Protein AF-A0A7V3L5K9-F1 (afdb_monomer)

Solvent-accessible surface area (backbone atoms only — not comparable to full-atom values): 7408 Å² total; per-residue (Å²): 88,80,41,78,50,67,47,58,65,42,45,52,50,61,29,56,46,57,90,90,48,62,51,48,40,40,29,32,16,53,54,36,37,27,34,29,22,43,9,50,19,29,39,38,36,32,54,27,73,77,58,54,91,96,52,60,61,82,39,34,44,32,30,29,65,35,49,32,42,40,39,37,34,42,56,47,69,60,74,90,23,45,14,81,62,51,38,84,43,76,61,51,73,69,49,35,55,50,44,50,54,54,46,50,52,50,19,70,76,68,76,43,92,49,91,86,69,53,57,87,48,30,38,29,38,35,41,72,45,87,58,87,56,68,83,74,60,81,132

pLDDT: mean 93.35, std 12.25, range [43.47, 98.88]

Radius of gyration: 14.69 Å; Cα contacts (8 Å, |Δi|>4): 318; chains: 1; bounding box: 47×29×42 Å

Secondary structure (DSSP, 8-state):
-EESS-B-TTTTTT---BTTB--EEEESS-B-TTTTTT-EEEEEEE--TT--TT-B----SBTTT--EEEEEEESB--GGGBPTTEEEE---HHHHHHHHHHHHHHHHHHT---TT--GGGEEEEEES-S-TTTTTS--

Sequence (139 aa):
IFVRDGVGYRTGVHMKEYSDLRPVIVVGTSSQDFLGEYMAGGVIILLGLNIAPGKKHTCRHVCSGMHGGVVFVRGELPESHIGRGVGKVKPSEEDKALLNKYTQQYGDIFGIDVSYVEPSQFIKLVPLTTRPYKRLYAY

Foldseek 3Di:
DEAQAEEEEQAQAQPEADDVRAAEYEHAAYYAENAQALPAGHEYEHQNNVAPPPGAGPYAQHNANPQHYKYKYQADDDPRRYHPQKDKDQDDPVSQVVCVVVQVVNCVVPVNDPVVRGSRRIIMIGGNDNCPCPPVDDD

Structure (mmCIF, N/CA/C/O backbone):
data_AF-A0A7V3L5K9-F1
#
_entry.id   AF-A0A7V3L5K9-F1
#
loop_
_atom_site.group_PDB
_atom_site.id
_atom_site.type_symbol
_atom_site.label_atom_id
_atom_site.label_alt_id
_atom_site.label_comp_id
_atom_site.label_asym_id
_atom_site.label_entity_id
_atom_site.label_seq_id
_atom_site.pdbx_PDB_ins_code
_atom_site.Cartn_x
_atom_site.Cartn_y
_atom_site.Cartn_z
_atom_site.occupancy
_atom_site.B_iso_or_equiv
_atom_site.auth_seq_id
_atom_site.auth_comp_id
_atom_site.auth_asym_id
_atom_site.auth_atom_id
_atom_site.pdbx_PDB_model_num
ATOM 1 N N . ILE A 1 1 ? -8.400 -4.627 -7.249 1.00 97.81 1 ILE A N 1
ATOM 2 C CA . ILE A 1 1 ? -8.765 -5.629 -6.218 1.00 97.81 1 ILE A CA 1
ATOM 3 C C . ILE A 1 1 ? -8.998 -4.880 -4.920 1.00 97.81 1 ILE A C 1
ATOM 5 O O . ILE A 1 1 ? -8.147 -4.085 -4.541 1.00 97.81 1 ILE A O 1
ATOM 9 N N . PHE A 1 2 ? -10.130 -5.120 -4.267 1.00 98.75 2 PHE A N 1
ATOM 10 C CA . PHE A 1 2 ? -10.459 -4.539 -2.969 1.00 98.75 2 PHE A CA 1
ATOM 11 C C . PHE A 1 2 ? -10.594 -5.671 -1.953 1.00 98.75 2 PHE A C 1
ATOM 13 O O . PHE A 1 2 ? -11.280 -6.656 -2.222 1.00 98.75 2 PHE A O 1
ATOM 20 N N . VAL A 1 3 ? -9.919 -5.550 -0.814 1.00 98.75 3 VAL A N 1
ATOM 21 C CA . VAL A 1 3 ? -9.947 -6.526 0.280 1.00 98.75 3 VAL A CA 1
ATOM 22 C C . VAL A 1 3 ? -10.433 -5.810 1.528 1.00 98.75 3 VAL A C 1
ATOM 24 O O . VAL A 1 3 ? -9.754 -4.901 1.995 1.00 98.75 3 VAL A O 1
ATOM 27 N N . ARG A 1 4 ? -11.590 -6.221 2.064 1.00 98.50 4 ARG A N 1
ATOM 28 C CA . ARG A 1 4 ? -12.212 -5.586 3.237 1.00 98.50 4 ARG A CA 1
ATOM 29 C C . ARG A 1 4 ? -11.294 -5.598 4.458 1.00 98.50 4 ARG A C 1
ATOM 31 O O . ARG A 1 4 ? -11.123 -4.592 5.123 1.00 98.50 4 ARG A O 1
ATOM 38 N N . ASP A 1 5 ? -10.692 -6.745 4.748 1.00 98.00 5 ASP A N 1
ATOM 39 C CA . ASP A 1 5 ? -9.935 -6.924 5.983 1.00 98.00 5 ASP A CA 1
ATOM 40 C C . ASP A 1 5 ? -8.427 -6.884 5.706 1.00 98.00 5 ASP A C 1
ATOM 42 O O . ASP A 1 5 ? -7.912 -5.928 5.124 1.00 98.00 5 ASP A O 1
ATOM 46 N N . GLY A 1 6 ? -7.681 -7.869 6.202 1.00 97.81 6 GLY A N 1
ATOM 47 C CA . GLY A 1 6 ? -6.234 -7.971 6.028 1.00 97.81 6 GLY A CA 1
ATOM 48 C C . GLY A 1 6 ? -5.853 -8.926 4.913 1.00 97.81 6 GLY A C 1
ATOM 49 O O . GLY A 1 6 ? -6.649 -9.761 4.485 1.00 97.81 6 GLY A O 1
ATOM 50 N N . VAL A 1 7 ? -4.606 -8.823 4.471 1.00 98.50 7 VAL A N 1
ATOM 51 C CA . VAL A 1 7 ? -4.019 -9.751 3.498 1.00 98.50 7 VAL A CA 1
ATOM 52 C C . VAL A 1 7 ? -2.873 -10.547 4.116 1.00 98.50 7 VAL A C 1
ATOM 54 O O . VAL A 1 7 ? -2.185 -10.086 5.028 1.00 98.50 7 VAL A O 1
ATOM 57 N N . GLY A 1 8 ? -2.674 -11.766 3.618 1.00 98.12 8 GLY A N 1
ATOM 58 C CA . GLY A 1 8 ? -1.625 -12.668 4.084 1.00 98.12 8 GLY A CA 1
ATOM 59 C C . GLY A 1 8 ? -0.228 -12.317 3.566 1.00 98.12 8 GLY A C 1
ATOM 60 O O . GLY A 1 8 ? 0.030 -11.228 3.042 1.00 98.12 8 GLY A O 1
ATOM 61 N N . TYR A 1 9 ? 0.681 -13.278 3.723 1.00 98.25 9 TYR A N 1
ATOM 62 C CA . TYR A 1 9 ? 2.076 -13.173 3.298 1.00 98.25 9 TYR A CA 1
ATOM 63 C C . TYR A 1 9 ? 2.199 -12.976 1.785 1.00 98.25 9 TYR A C 1
ATOM 65 O O . TYR A 1 9 ? 1.399 -13.517 1.021 1.00 98.25 9 TYR A O 1
ATOM 73 N N . ARG A 1 10 ? 3.233 -12.242 1.352 1.00 98.12 10 ARG A N 1
ATOM 74 C CA . ARG A 1 10 ? 3.603 -12.081 -0.071 1.00 98.12 10 ARG A CA 1
ATOM 75 C C . ARG A 1 10 ? 2.511 -11.495 -0.967 1.00 98.12 10 ARG A C 1
ATOM 77 O O . ARG A 1 10 ? 2.497 -11.703 -2.180 1.00 98.12 10 ARG A O 1
ATOM 84 N N . THR A 1 11 ? 1.594 -10.726 -0.394 1.00 98.56 11 THR A N 1
ATOM 85 C CA . THR A 1 11 ? 0.575 -10.047 -1.196 1.00 98.56 11 THR A CA 1
ATOM 86 C C . THR A 1 11 ? 1.238 -9.078 -2.171 1.00 98.56 11 THR A C 1
ATOM 88 O O . THR A 1 11 ? 2.051 -8.247 -1.774 1.00 98.56 11 THR A O 1
ATOM 91 N N . GLY A 1 12 ? 0.896 -9.186 -3.455 1.00 98.00 12 GLY A N 1
ATOM 92 C CA . GLY A 1 12 ? 1.500 -8.370 -4.508 1.00 98.00 12 GLY A CA 1
ATOM 93 C C . GLY A 1 12 ? 2.912 -8.796 -4.921 1.00 98.00 12 GLY A C 1
ATOM 94 O O . GLY A 1 12 ? 3.606 -8.005 -5.559 1.00 98.00 12 GLY A O 1
ATOM 95 N N . VAL A 1 13 ? 3.336 -10.021 -4.586 1.00 97.88 13 VAL A N 1
ATOM 96 C CA . VAL A 1 13 ? 4.611 -10.566 -5.063 1.00 97.88 13 VAL A CA 1
ATOM 97 C C . VAL A 1 13 ? 4.667 -10.573 -6.594 1.00 97.88 13 VAL A C 1
ATOM 99 O O . VAL A 1 13 ? 3.709 -10.982 -7.251 1.00 97.88 13 VAL A O 1
ATOM 102 N N . HIS A 1 14 ? 5.770 -10.093 -7.170 1.00 97.38 14 HIS A N 1
ATOM 103 C CA . HIS A 1 14 ? 5.961 -9.972 -8.623 1.00 97.38 14 HIS A CA 1
ATOM 104 C C . HIS A 1 14 ? 4.861 -9.190 -9.369 1.00 97.38 14 HIS A C 1
ATOM 106 O O . HIS A 1 14 ? 4.689 -9.377 -10.577 1.00 97.38 14 HIS A O 1
ATOM 112 N N . MET A 1 15 ? 4.127 -8.298 -8.692 1.00 97.69 15 MET A N 1
ATOM 113 C CA . MET A 1 15 ? 3.147 -7.442 -9.362 1.00 97.69 15 MET A CA 1
ATOM 114 C C . MET A 1 15 ? 3.839 -6.562 -10.416 1.00 97.69 15 MET A C 1
ATOM 116 O O . MET A 1 15 ? 4.891 -5.974 -10.159 1.00 97.69 15 MET A O 1
ATOM 120 N N . LYS A 1 16 ? 3.260 -6.508 -11.619 1.00 95.25 16 LYS A N 1
ATOM 121 C CA . LYS A 1 16 ? 3.793 -5.821 -12.803 1.00 95.25 16 LYS A CA 1
ATOM 122 C C . LYS A 1 16 ? 2.716 -4.943 -13.424 1.00 95.25 16 LYS A C 1
ATOM 124 O O . LYS A 1 16 ? 1.535 -5.261 -13.335 1.00 95.25 16 LYS A O 1
ATOM 129 N N . GLU A 1 17 ? 3.141 -3.882 -14.091 1.00 93.25 17 GLU A N 1
ATOM 130 C CA . GLU A 1 17 ? 2.293 -3.056 -14.952 1.00 93.25 17 GLU A CA 1
ATOM 131 C C . GLU A 1 17 ? 2.806 -3.134 -16.392 1.00 93.25 17 GLU A C 1
ATOM 133 O O . GLU A 1 17 ? 3.992 -3.389 -16.619 1.00 93.25 17 GLU A O 1
ATOM 138 N N . TYR A 1 18 ? 1.911 -2.975 -17.363 1.00 91.38 18 TYR A N 1
ATOM 139 C CA . TYR A 1 18 ? 2.258 -3.006 -18.783 1.00 91.38 18 TYR A CA 1
ATOM 140 C C . TYR A 1 18 ? 1.362 -2.045 -19.557 1.00 91.38 18 TYR A C 1
ATOM 142 O O . TYR A 1 18 ? 0.140 -2.192 -19.536 1.00 91.38 18 TYR A O 1
ATOM 150 N N . SER A 1 19 ? 1.968 -1.083 -20.254 1.00 91.25 19 SER A N 1
ATOM 151 C CA . SER A 1 19 ? 1.243 -0.012 -20.948 1.00 91.25 19 SER A CA 1
ATOM 152 C C . SER A 1 19 ? 0.241 0.663 -19.994 1.00 91.25 19 SER A C 1
ATOM 154 O O . SER A 1 19 ? 0.618 1.045 -18.888 1.00 91.25 19 SER A O 1
ATOM 156 N N . ASP A 1 20 ? -1.034 0.750 -20.370 1.00 89.31 20 ASP A N 1
ATOM 157 C CA . ASP A 1 20 ? -2.084 1.351 -19.540 1.00 89.31 20 ASP A CA 1
ATOM 158 C C . ASP A 1 20 ? -2.644 0.394 -18.466 1.00 89.31 20 ASP A C 1
ATOM 160 O O . ASP A 1 20 ? -3.489 0.775 -17.651 1.00 89.31 20 ASP A O 1
ATOM 164 N N . LEU A 1 21 ? -2.181 -0.863 -18.428 1.00 92.88 21 LEU A N 1
ATOM 165 C CA . LEU A 1 21 ? -2.618 -1.861 -17.454 1.00 92.88 21 LEU A CA 1
ATOM 166 C C . LEU A 1 21 ? -1.831 -1.711 -16.154 1.00 92.88 21 LEU A C 1
ATOM 168 O O . LEU A 1 21 ? -0.754 -2.286 -15.973 1.00 92.88 21 LEU A O 1
ATOM 172 N N . ARG A 1 22 ? -2.418 -0.961 -15.222 1.00 95.44 22 ARG A N 1
ATOM 173 C CA . ARG A 1 22 ? -1.861 -0.723 -13.891 1.00 95.44 22 ARG A CA 1
ATOM 174 C C . ARG A 1 22 ? -2.701 -1.420 -12.815 1.00 95.44 22 ARG A C 1
ATOM 176 O O . ARG A 1 22 ? -3.755 -0.896 -12.445 1.00 95.44 22 ARG A O 1
ATOM 183 N N . PRO A 1 23 ? -2.280 -2.589 -12.294 1.00 97.38 23 PRO A N 1
ATOM 184 C CA . PRO A 1 23 ? -3.033 -3.270 -11.247 1.00 97.38 23 PRO A CA 1
ATOM 185 C C . PRO A 1 23 ? -3.036 -2.446 -9.959 1.00 97.38 23 PRO A C 1
ATOM 187 O O . PRO A 1 23 ? -2.024 -1.857 -9.580 1.00 97.38 23 PRO A O 1
ATOM 190 N N . VAL A 1 24 ? -4.180 -2.435 -9.272 1.00 98.62 24 VAL A N 1
ATOM 191 C CA . VAL A 1 24 ? -4.347 -1.766 -7.977 1.00 98.62 24 VAL A CA 1
ATOM 192 C C . VAL A 1 24 ? -4.936 -2.735 -6.959 1.00 98.62 24 VAL A C 1
ATOM 194 O O . VAL A 1 24 ? -5.952 -3.387 -7.229 1.00 98.62 24 VAL A O 1
ATOM 197 N N . ILE A 1 25 ? -4.311 -2.822 -5.785 1.00 98.81 25 ILE A N 1
ATOM 198 C CA . ILE A 1 25 ? -4.824 -3.536 -4.612 1.00 98.81 25 ILE A CA 1
ATOM 199 C C . ILE A 1 25 ? -5.082 -2.526 -3.495 1.00 98.81 25 ILE A C 1
ATOM 201 O O . ILE A 1 25 ? -4.173 -1.805 -3.100 1.00 98.81 25 ILE A O 1
ATOM 205 N N . VAL A 1 26 ? -6.299 -2.512 -2.959 1.00 98.88 26 VAL A N 1
ATOM 206 C CA . VAL A 1 26 ? -6.673 -1.732 -1.772 1.00 98.88 26 VAL A CA 1
ATOM 207 C C . VAL A 1 26 ? -7.044 -2.701 -0.659 1.00 98.88 26 VAL A C 1
ATOM 209 O O . VAL A 1 26 ? -7.882 -3.580 -0.864 1.00 98.88 26 VAL A O 1
ATOM 212 N N . VAL A 1 27 ? -6.408 -2.561 0.499 1.00 98.81 27 VAL A N 1
ATOM 213 C CA . VAL A 1 27 ? -6.583 -3.430 1.668 1.00 98.81 27 VAL A CA 1
ATOM 214 C C . VAL A 1 27 ? -7.078 -2.587 2.831 1.00 98.81 27 VAL A C 1
ATOM 216 O O . VAL A 1 27 ? -6.440 -1.594 3.178 1.00 98.81 27 VAL A O 1
ATOM 219 N N . GLY A 1 28 ? -8.187 -2.984 3.451 1.00 98.56 28 GLY A N 1
ATOM 220 C CA . GLY A 1 28 ? -8.787 -2.237 4.552 1.00 98.56 28 GLY A CA 1
ATOM 221 C C . GLY A 1 28 ? -7.905 -2.171 5.791 1.00 98.56 28 GLY A C 1
ATOM 222 O O . GLY A 1 28 ? -7.772 -1.124 6.412 1.00 98.56 28 GLY A O 1
ATOM 223 N N . THR A 1 29 ? -7.243 -3.263 6.157 1.00 97.88 29 THR A N 1
ATOM 224 C CA . THR A 1 29 ? -6.405 -3.289 7.364 1.00 97.88 29 THR A CA 1
ATOM 225 C C . THR A 1 29 ? -4.913 -3.283 7.023 1.00 97.88 29 THR A C 1
ATOM 227 O O . THR A 1 29 ? -4.411 -2.331 6.426 1.00 97.88 29 THR A O 1
ATOM 230 N N . SER A 1 30 ? -4.184 -4.323 7.413 1.00 97.38 30 SER A N 1
ATOM 231 C CA . SER A 1 30 ? -2.748 -4.477 7.201 1.00 97.38 30 SER A CA 1
ATOM 232 C C . SER A 1 30 ? -2.456 -5.706 6.339 1.00 97.38 30 SER A C 1
ATOM 234 O O . SER A 1 30 ? -3.344 -6.485 5.986 1.00 97.38 30 SER A O 1
ATOM 236 N N . SER A 1 31 ? -1.183 -5.894 6.018 1.00 97.88 31 SER A N 1
ATOM 237 C CA . SER A 1 31 ? -0.645 -7.142 5.494 1.00 97.88 31 SER A CA 1
ATOM 238 C C . SER A 1 31 ? 0.119 -7.920 6.566 1.00 97.88 31 SER A C 1
ATOM 240 O O . SER A 1 31 ? 0.491 -7.355 7.599 1.00 97.88 31 SER A O 1
ATOM 242 N N . GLN A 1 32 ? 0.423 -9.183 6.265 1.00 98.19 32 GLN A N 1
ATOM 243 C CA . GLN A 1 32 ? 1.569 -9.895 6.839 1.00 98.19 32 GLN A CA 1
ATOM 244 C C . GLN A 1 32 ? 2.865 -9.547 6.072 1.00 98.19 32 GLN A C 1
ATOM 246 O O . GLN A 1 32 ? 2.905 -8.567 5.317 1.00 98.19 32 GLN A O 1
ATOM 251 N N . ASP A 1 33 ? 3.937 -10.313 6.286 1.00 98.50 33 ASP A N 1
ATOM 252 C CA . ASP A 1 33 ? 5.270 -10.031 5.743 1.00 98.50 33 ASP A CA 1
ATOM 253 C C . ASP A 1 33 ? 5.348 -10.143 4.209 1.00 98.50 33 ASP A C 1
ATOM 255 O O . ASP A 1 33 ? 4.536 -10.810 3.559 1.00 98.50 33 ASP A O 1
ATOM 259 N N . PHE A 1 34 ? 6.382 -9.518 3.639 1.00 98.50 34 PHE A N 1
ATOM 260 C CA . PHE A 1 34 ? 6.722 -9.549 2.210 1.00 98.50 34 PHE A CA 1
ATOM 261 C C . PHE A 1 34 ? 5.675 -8.906 1.283 1.00 98.50 34 PHE A C 1
ATOM 263 O O . PHE A 1 34 ? 5.564 -9.259 0.110 1.00 98.50 34 PHE A O 1
ATOM 270 N N . LEU A 1 35 ? 4.902 -7.938 1.781 1.00 98.69 35 LEU A N 1
ATOM 271 C CA . LEU A 1 35 ? 4.012 -7.134 0.939 1.00 98.69 35 LEU A CA 1
ATOM 272 C C . LEU A 1 35 ? 4.797 -6.464 -0.198 1.00 98.69 35 LEU A C 1
ATOM 274 O O . LEU A 1 35 ? 5.757 -5.748 0.073 1.00 98.69 35 LEU A O 1
ATOM 278 N N . GLY A 1 36 ? 4.379 -6.656 -1.450 1.00 98.31 36 GLY A N 1
ATOM 279 C CA . GLY A 1 36 ? 5.017 -6.045 -2.621 1.00 98.31 36 GLY A CA 1
ATOM 280 C C . GLY A 1 36 ? 6.427 -6.568 -2.922 1.00 98.31 36 GLY A C 1
ATOM 281 O O . GLY A 1 36 ? 7.222 -5.865 -3.545 1.00 98.31 36 GLY A O 1
ATOM 282 N N . GLU A 1 37 ? 6.776 -7.770 -2.456 1.00 98.44 37 GLU A N 1
ATOM 283 C CA . GLU A 1 37 ? 8.065 -8.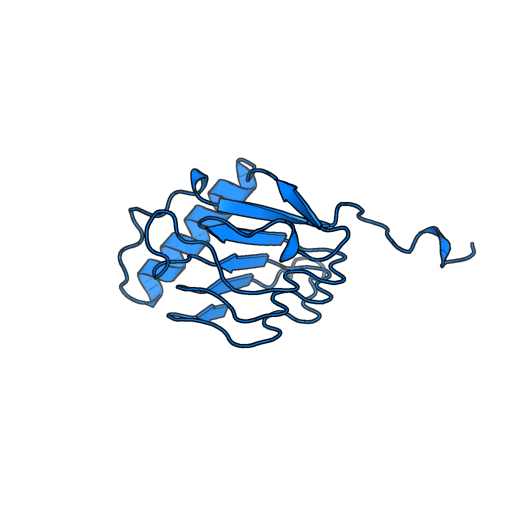401 -2.761 1.00 98.44 37 GLU A CA 1
ATOM 284 C C . GLU A 1 37 ? 8.268 -8.536 -4.287 1.00 98.44 37 GLU A C 1
ATOM 286 O O . GLU A 1 37 ? 7.385 -8.986 -5.014 1.00 98.44 37 GLU A O 1
ATOM 291 N N . TYR A 1 38 ? 9.423 -8.116 -4.803 1.00 97.25 38 TYR A N 1
ATOM 292 C CA . TYR A 1 38 ? 9.743 -8.122 -6.239 1.00 97.25 38 TYR A CA 1
ATOM 293 C C . TYR A 1 38 ? 8.742 -7.380 -7.145 1.00 97.25 38 TYR A C 1
ATOM 295 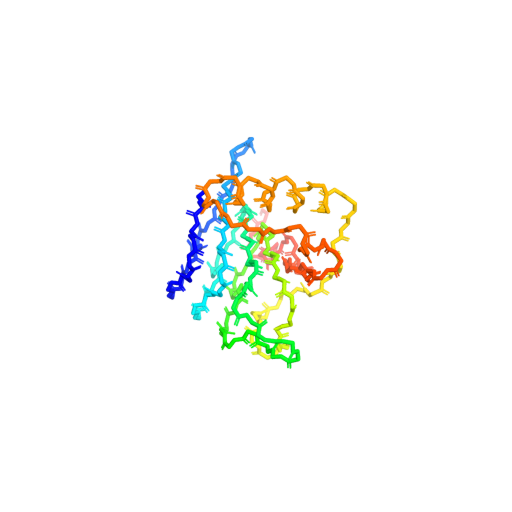O O . TYR A 1 38 ? 8.639 -7.682 -8.339 1.00 97.25 38 TYR A O 1
ATOM 303 N N . MET A 1 39 ? 7.994 -6.415 -6.600 1.00 96.69 39 MET A N 1
ATOM 304 C CA . MET A 1 39 ? 7.073 -5.581 -7.372 1.00 96.69 39 MET A CA 1
ATOM 305 C C . MET A 1 39 ? 7.837 -4.738 -8.403 1.00 96.69 39 MET A C 1
ATOM 307 O O . MET A 1 39 ? 8.847 -4.105 -8.092 1.00 96.69 39 MET A O 1
ATOM 311 N N . ALA A 1 40 ? 7.349 -4.733 -9.640 1.00 95.69 40 ALA A N 1
ATOM 312 C CA . ALA A 1 40 ? 7.905 -3.991 -10.770 1.00 95.69 40 ALA A CA 1
ATOM 313 C C . ALA A 1 40 ? 6.881 -3.048 -11.431 1.00 95.69 40 ALA A C 1
ATOM 315 O O . ALA A 1 40 ? 7.171 -2.466 -12.470 1.00 95.69 40 ALA A O 1
ATOM 316 N N . GLY A 1 41 ? 5.695 -2.889 -10.841 1.00 95.94 41 GLY A N 1
ATOM 317 C CA . GLY A 1 41 ? 4.630 -2.018 -11.332 1.00 95.94 41 GLY A CA 1
ATOM 318 C C . GLY A 1 41 ? 3.340 -2.187 -10.534 1.00 95.94 41 GLY A C 1
ATOM 319 O O . GLY A 1 41 ? 3.200 -3.157 -9.790 1.00 95.94 41 GLY A O 1
ATOM 320 N N . GLY A 1 42 ? 2.398 -1.258 -10.692 1.00 97.81 42 GLY A N 1
ATOM 321 C CA . GLY A 1 42 ? 1.102 -1.262 -10.014 1.00 97.81 42 GLY A CA 1
ATOM 322 C C . GLY A 1 42 ? 1.039 -0.373 -8.772 1.00 97.81 42 GLY A C 1
ATOM 323 O O . GLY A 1 42 ? 1.939 0.429 -8.495 1.00 97.81 42 GLY A O 1
ATOM 324 N N . VAL A 1 43 ? -0.056 -0.511 -8.023 1.00 98.62 43 VAL A N 1
ATOM 325 C CA . VAL A 1 43 ? -0.310 0.207 -6.768 1.00 98.62 43 VAL A CA 1
ATOM 326 C C . VAL A 1 43 ? -0.841 -0.745 -5.703 1.00 98.62 43 VAL A C 1
ATOM 328 O O . VAL A 1 43 ? -1.779 -1.501 -5.947 1.00 98.62 43 VAL A O 1
ATOM 331 N N . ILE A 1 44 ? -0.296 -0.662 -4.494 1.00 98.88 44 ILE A N 1
ATOM 332 C CA . ILE A 1 44 ? -0.878 -1.284 -3.300 1.00 98.88 44 ILE A CA 1
ATOM 333 C C . ILE A 1 44 ? -1.197 -0.179 -2.292 1.00 98.88 44 ILE A C 1
ATOM 335 O O . ILE A 1 44 ? -0.371 0.699 -2.071 1.00 98.88 44 ILE A O 1
ATOM 339 N N . ILE A 1 45 ? -2.379 -0.209 -1.682 1.00 98.88 45 ILE A N 1
ATOM 340 C CA . ILE A 1 45 ? -2.822 0.745 -0.660 1.00 98.88 45 ILE A CA 1
ATOM 341 C C . ILE A 1 45 ? -3.225 -0.049 0.582 1.00 98.88 45 ILE A C 1
ATOM 343 O O . ILE A 1 45 ? -4.169 -0.837 0.525 1.00 98.88 45 ILE A O 1
ATOM 347 N N . LEU A 1 46 ? -2.528 0.159 1.701 1.00 98.69 46 LEU A N 1
ATOM 348 C CA . LEU A 1 46 ? -2.969 -0.289 3.022 1.00 98.69 46 LEU A CA 1
ATOM 349 C C . LEU A 1 46 ? -3.689 0.861 3.727 1.00 98.69 46 LEU A C 1
ATOM 351 O O . LEU A 1 46 ? -3.058 1.860 4.080 1.00 98.69 46 LEU A O 1
ATOM 355 N N . LEU A 1 47 ? -4.994 0.711 3.948 1.00 98.56 47 LEU A N 1
ATOM 356 C CA . LEU A 1 47 ? -5.804 1.696 4.658 1.00 98.56 47 LEU A CA 1
ATOM 357 C C . LEU A 1 47 ? -5.615 1.621 6.174 1.00 98.56 47 LEU A C 1
ATOM 359 O O . LEU A 1 47 ? -5.941 2.585 6.848 1.00 98.56 47 LEU A O 1
ATOM 363 N N . GLY A 1 48 ? -5.099 0.529 6.745 1.00 97.56 48 GLY A N 1
ATOM 364 C CA . GLY A 1 48 ? -4.772 0.467 8.174 1.00 97.56 48 GLY A CA 1
ATOM 365 C C . GLY A 1 48 ? -5.946 0.824 9.096 1.00 97.56 48 GLY A C 1
ATOM 366 O O . GLY A 1 48 ? -5.748 1.488 10.113 1.00 97.56 48 GLY A O 1
ATOM 367 N N . LEU A 1 49 ? -7.181 0.458 8.739 1.00 96.88 49 LEU A N 1
ATOM 368 C CA . LEU A 1 49 ? -8.386 0.849 9.486 1.00 96.88 49 LEU A CA 1
ATOM 369 C C . LEU A 1 49 ? -8.446 0.234 10.898 1.00 96.88 49 LEU A C 1
ATOM 371 O O . LEU A 1 49 ? -9.117 0.768 11.772 1.00 96.88 49 LEU A O 1
ATOM 375 N N . ASN A 1 50 ? -7.708 -0.852 11.148 1.00 93.81 50 ASN A N 1
ATOM 376 C CA . ASN A 1 50 ? -7.599 -1.496 12.463 1.00 93.81 50 ASN A CA 1
ATOM 377 C C . ASN A 1 50 ? -6.351 -1.079 13.264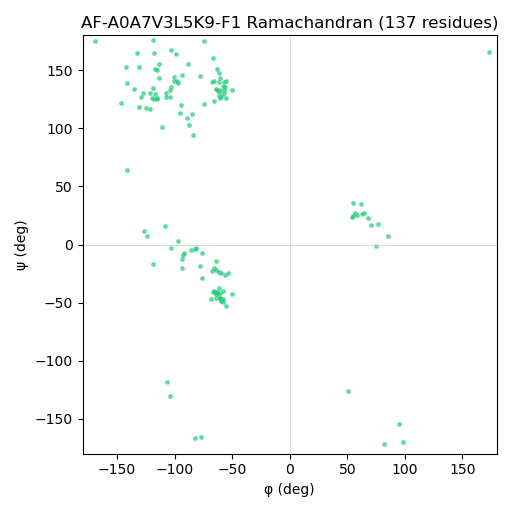 1.00 93.81 50 ASN A C 1
ATOM 379 O O . ASN A 1 50 ? -6.096 -1.637 14.334 1.00 93.81 50 ASN A O 1
ATOM 383 N N . ILE A 1 51 ? -5.536 -0.156 12.747 1.00 92.62 51 ILE A N 1
ATOM 384 C CA . ILE A 1 51 ? -4.319 0.285 13.428 1.00 92.62 51 ILE A CA 1
ATOM 385 C C . ILE A 1 51 ? -4.693 1.391 14.410 1.00 92.62 51 ILE A C 1
ATOM 387 O O . ILE A 1 51 ? -5.087 2.488 14.019 1.00 92.62 51 ILE A O 1
ATOM 391 N N . ALA A 1 52 ? -4.575 1.090 15.704 1.00 89.50 52 ALA A N 1
ATOM 392 C CA . ALA A 1 52 ? -4.846 2.065 16.751 1.00 89.50 52 ALA A CA 1
ATOM 393 C C . ALA A 1 52 ? -3.866 3.257 16.679 1.00 89.50 52 ALA A C 1
ATOM 395 O O . ALA A 1 52 ? -2.709 3.073 16.283 1.00 89.50 52 ALA A O 1
ATOM 396 N N . PRO A 1 53 ? -4.277 4.465 17.110 1.00 85.19 53 PRO A N 1
ATOM 397 C CA . PRO A 1 53 ? -3.396 5.629 17.158 1.00 85.19 53 PRO A CA 1
ATOM 398 C C . PRO A 1 53 ? -2.067 5.331 17.869 1.00 85.19 53 PRO A C 1
ATOM 400 O O . PRO A 1 53 ? -2.035 4.707 18.930 1.00 85.19 53 PRO A O 1
ATOM 403 N N . GLY A 1 54 ? -0.953 5.745 17.261 1.00 85.81 54 GLY A N 1
ATOM 404 C CA . GLY A 1 54 ? 0.400 5.501 17.779 1.00 85.81 54 GLY A CA 1
ATOM 405 C C . GLY A 1 54 ? 0.919 4.064 17.616 1.00 85.81 54 GLY A C 1
ATOM 406 O O . GLY A 1 54 ? 2.059 3.784 17.995 1.00 85.81 54 GLY A O 1
ATOM 407 N N . LYS A 1 55 ? 0.131 3.139 17.051 1.00 93.38 55 LYS A N 1
ATOM 408 C CA . LYS A 1 55 ? 0.608 1.805 16.659 1.00 93.38 55 LYS A CA 1
ATOM 409 C C . LYS A 1 55 ? 1.154 1.820 15.234 1.00 93.38 55 LYS A C 1
ATOM 411 O O . LYS A 1 55 ? 0.803 2.659 14.410 1.00 93.38 55 LYS A O 1
ATOM 416 N N . LYS A 1 56 ? 2.045 0.868 14.968 1.00 94.69 56 LYS A N 1
ATOM 417 C CA . LYS A 1 56 ? 2.725 0.688 13.683 1.00 94.69 56 LYS A CA 1
ATOM 418 C C . LYS A 1 56 ? 2.273 -0.612 13.045 1.00 94.69 56 LYS A C 1
ATOM 420 O O . LYS A 1 56 ? 1.892 -1.548 13.753 1.00 94.69 56 LYS A O 1
ATOM 425 N N . HIS A 1 57 ? 2.382 -0.687 11.727 1.00 96.88 57 HIS A N 1
ATOM 426 C CA . HIS A 1 57 ? 2.246 -1.957 11.029 1.00 96.88 57 HIS A CA 1
ATOM 427 C C . HIS A 1 57 ? 3.334 -2.936 11.491 1.00 96.88 57 HIS A C 1
ATOM 429 O O . HIS A 1 5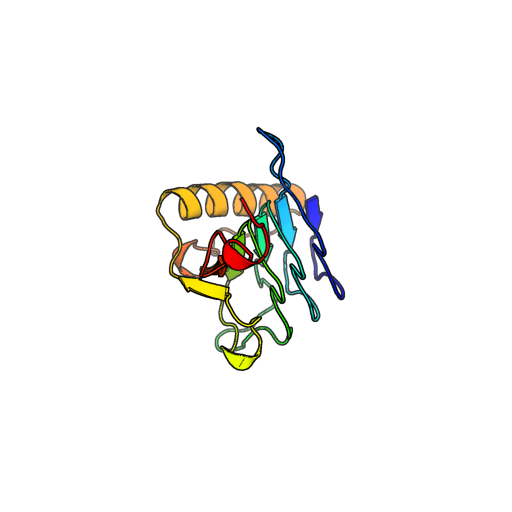7 ? 4.492 -2.559 11.695 1.00 96.88 57 HIS A O 1
ATOM 435 N N . THR A 1 58 ? 2.956 -4.202 11.660 1.00 96.00 58 THR A N 1
ATOM 436 C CA . THR A 1 58 ? 3.854 -5.261 12.143 1.00 96.00 58 THR A CA 1
ATOM 437 C C . THR A 1 58 ? 4.520 -6.047 11.020 1.00 96.00 58 THR A C 1
ATOM 439 O O . THR A 1 58 ? 5.483 -6.758 11.299 1.00 96.00 58 THR A O 1
ATOM 442 N N . CYS A 1 59 ? 4.052 -5.901 9.775 1.00 97.06 59 CYS A N 1
ATOM 443 C CA . CYS A 1 59 ? 4.629 -6.579 8.621 1.00 97.06 59 CYS A CA 1
ATOM 444 C C . CYS A 1 59 ? 6.093 -6.192 8.405 1.00 97.06 59 CYS A C 1
ATOM 446 O O . CYS A 1 59 ? 6.500 -5.046 8.619 1.00 97.06 59 CYS A O 1
ATOM 448 N N . ARG A 1 60 ? 6.882 -7.178 7.983 1.00 98.06 60 ARG A N 1
ATOM 449 C CA . ARG A 1 60 ? 8.322 -7.094 7.737 1.00 98.06 60 ARG A CA 1
ATOM 450 C C . ARG A 1 60 ? 8.638 -7.381 6.276 1.00 98.06 60 ARG A C 1
ATOM 452 O O . ARG A 1 60 ? 7.820 -7.928 5.538 1.00 98.06 60 ARG A O 1
ATOM 459 N N . HIS A 1 61 ? 9.853 -7.026 5.869 1.00 98.19 61 HIS A N 1
ATOM 460 C CA . HIS A 1 61 ? 10.362 -7.229 4.510 1.00 98.19 61 HIS A CA 1
ATOM 461 C C . HIS A 1 61 ? 9.494 -6.576 3.419 1.00 98.19 61 HIS A C 1
ATOM 463 O O . HIS A 1 61 ? 9.483 -7.032 2.272 1.00 98.19 61 HIS A O 1
ATOM 469 N N . VAL A 1 62 ? 8.780 -5.503 3.765 1.00 98.38 62 VAL A N 1
ATOM 470 C CA . VAL A 1 62 ? 7.863 -4.786 2.875 1.00 98.38 62 VAL A CA 1
ATOM 471 C C . VAL A 1 62 ? 8.640 -4.240 1.680 1.00 98.38 62 VAL A C 1
ATOM 473 O O . VAL A 1 62 ? 9.627 -3.532 1.855 1.00 98.38 62 VAL A O 1
ATOM 476 N N . CYS A 1 63 ? 8.191 -4.553 0.467 1.00 98.19 63 CYS A N 1
ATOM 477 C CA . CYS A 1 63 ? 8.791 -4.133 -0.800 1.00 98.19 63 CYS A CA 1
ATOM 478 C C . CYS A 1 63 ? 10.226 -4.653 -1.024 1.00 98.19 63 CYS A C 1
ATOM 480 O O . CYS A 1 63 ? 11.014 -4.046 -1.750 1.00 98.19 63 CYS A O 1
ATOM 482 N N . SER A 1 64 ? 10.604 -5.782 -0.414 1.00 97.75 64 SER A N 1
ATOM 483 C CA . SER A 1 64 ? 11.918 -6.394 -0.668 1.00 97.75 64 SER A CA 1
ATOM 484 C C . SER A 1 64 ? 12.092 -6.732 -2.148 1.00 97.75 64 SER A C 1
ATOM 486 O O . SER A 1 64 ? 11.236 -7.374 -2.747 1.00 97.75 64 SER A O 1
ATOM 488 N N . GLY A 1 65 ? 13.192 -6.277 -2.753 1.00 96.19 65 GLY A N 1
ATOM 489 C CA . GLY A 1 65 ? 13.444 -6.474 -4.184 1.00 96.19 65 GLY A CA 1
ATOM 490 C C . GLY A 1 65 ? 12.537 -5.656 -5.111 1.00 96.19 65 GLY A C 1
ATOM 491 O O . GLY A 1 65 ? 12.432 -5.983 -6.287 1.00 96.19 65 GLY A O 1
ATOM 492 N N . MET A 1 66 ? 11.863 -4.617 -4.609 1.00 96.38 66 MET A N 1
ATOM 493 C CA . MET A 1 66 ? 11.037 -3.734 -5.432 1.00 96.38 66 MET A CA 1
ATOM 494 C C . MET A 1 66 ? 11.878 -3.011 -6.497 1.00 96.38 66 MET A C 1
ATOM 496 O O . MET A 1 66 ? 12.916 -2.411 -6.210 1.00 96.38 66 MET A O 1
ATOM 500 N N . HIS A 1 67 ? 11.391 -3.045 -7.734 1.00 93.88 67 HIS A N 1
ATOM 501 C CA . HIS A 1 67 ? 11.998 -2.423 -8.911 1.00 93.88 67 HIS A CA 1
ATOM 502 C C . HIS A 1 67 ? 11.101 -1.365 -9.564 1.00 93.88 67 HIS A C 1
ATOM 504 O O . HIS A 1 67 ? 11.598 -0.540 -10.327 1.00 93.88 67 HIS A O 1
ATOM 510 N N . GLY A 1 68 ? 9.804 -1.363 -9.253 1.00 93.94 68 GLY A N 1
ATOM 511 C CA . GLY A 1 68 ? 8.821 -0.443 -9.819 1.00 93.94 68 GLY A CA 1
ATOM 512 C C . GLY A 1 68 ? 7.488 -0.502 -9.076 1.00 93.94 68 GLY A C 1
ATOM 513 O O . GLY A 1 68 ? 7.309 -1.325 -8.180 1.00 93.94 68 GLY A O 1
ATOM 514 N N . GLY A 1 69 ? 6.556 0.371 -9.457 1.00 96.25 69 GLY A N 1
ATOM 515 C CA . GLY A 1 69 ? 5.266 0.522 -8.782 1.00 96.25 69 GLY A CA 1
ATOM 516 C C . GLY A 1 69 ? 5.323 1.395 -7.526 1.00 96.25 69 GLY A C 1
ATOM 517 O O . GLY A 1 69 ? 6.322 2.067 -7.259 1.00 96.25 69 GLY A O 1
ATOM 518 N N . VAL A 1 70 ? 4.221 1.421 -6.773 1.00 98.12 70 VAL A N 1
ATOM 519 C CA . VAL A 1 70 ? 4.081 2.224 -5.548 1.00 98.12 70 VAL A CA 1
ATOM 520 C C . VAL A 1 70 ? 3.297 1.456 -4.485 1.00 98.12 70 VAL A C 1
ATOM 522 O O . VAL A 1 70 ? 2.269 0.850 -4.791 1.00 98.12 70 VAL A O 1
ATOM 525 N N . VAL A 1 71 ? 3.733 1.537 -3.226 1.00 98.75 71 VAL A N 1
ATOM 526 C CA . VAL A 1 71 ? 2.939 1.084 -2.074 1.00 98.75 71 VAL A CA 1
ATOM 527 C C . VAL A 1 71 ? 2.640 2.266 -1.159 1.00 98.75 71 VAL A C 1
ATOM 529 O O . VAL A 1 71 ? 3.552 2.960 -0.718 1.00 98.75 71 VAL A O 1
ATOM 532 N N . PHE A 1 72 ? 1.367 2.499 -0.865 1.00 98.81 72 PHE A N 1
ATOM 533 C CA . PHE A 1 72 ? 0.907 3.487 0.101 1.00 98.81 72 PHE A CA 1
ATOM 534 C C . PHE A 1 72 ? 0.498 2.799 1.395 1.00 98.81 72 PHE A C 1
ATOM 536 O O . PHE A 1 72 ? -0.211 1.792 1.372 1.00 98.81 72 PHE A O 1
ATOM 543 N N . VAL A 1 73 ? 0.917 3.357 2.525 1.00 98.38 73 VAL A N 1
ATOM 544 C CA . VAL A 1 73 ? 0.601 2.814 3.849 1.00 98.38 73 VAL A CA 1
ATOM 545 C C . VAL A 1 73 ? 0.080 3.936 4.728 1.00 98.38 73 VAL A C 1
ATOM 547 O O . VAL A 1 73 ? 0.805 4.900 4.967 1.00 98.38 73 VAL A O 1
ATOM 550 N N . ARG A 1 74 ? -1.170 3.831 5.190 1.00 97.94 74 ARG A N 1
ATOM 551 C CA . ARG A 1 74 ? -1.726 4.761 6.177 1.00 97.94 74 ARG A CA 1
ATOM 552 C C . ARG A 1 74 ? -1.146 4.452 7.552 1.00 97.94 74 ARG A C 1
ATOM 554 O O . ARG A 1 74 ? -1.342 3.357 8.066 1.00 97.94 74 ARG A O 1
ATOM 561 N N . GLY A 1 75 ? -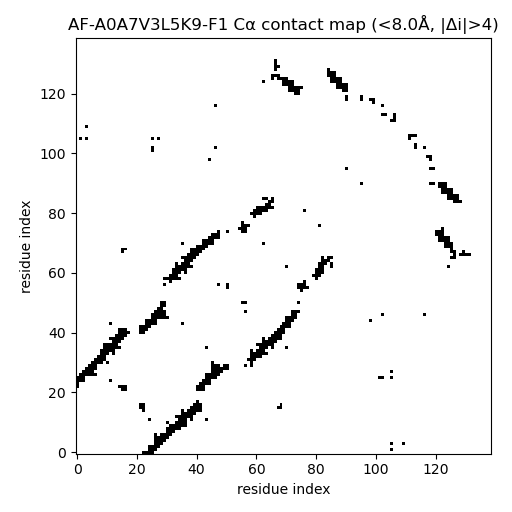0.473 5.419 8.162 1.00 94.25 75 GLY A N 1
ATOM 562 C CA . GLY A 1 75 ? 0.253 5.226 9.416 1.00 94.25 75 GLY A CA 1
ATOM 563 C C . GLY A 1 75 ? 1.736 4.922 9.199 1.00 94.25 75 GLY A C 1
ATOM 564 O O . GLY A 1 75 ? 2.337 5.331 8.207 1.00 94.25 75 GLY A O 1
ATOM 565 N N . GLU A 1 76 ? 2.357 4.240 10.162 1.00 93.44 76 GLU A N 1
ATOM 566 C CA . GLU A 1 76 ? 3.814 4.101 10.215 1.00 93.44 76 GLU A CA 1
ATOM 567 C C . GLU A 1 76 ? 4.317 2.668 10.005 1.00 93.44 76 GLU A C 1
ATOM 569 O O . GLU A 1 76 ? 3.772 1.697 10.538 1.00 93.44 76 GLU A O 1
ATOM 574 N N . LEU A 1 77 ? 5.455 2.572 9.310 1.00 94.38 77 LEU A N 1
ATOM 575 C CA . LEU A 1 77 ? 6.299 1.383 9.207 1.00 94.38 77 LEU A CA 1
ATOM 576 C C . LEU A 1 77 ? 7.719 1.694 9.706 1.00 94.38 77 LEU A C 1
ATOM 578 O O . LEU A 1 77 ? 8.328 2.672 9.242 1.00 94.38 77 LEU A O 1
ATOM 582 N N . PRO A 1 78 ? 8.296 0.865 10.598 1.00 95.50 78 PRO A N 1
ATOM 583 C CA . PRO A 1 78 ? 9.709 0.967 10.954 1.00 95.50 78 PRO A CA 1
ATOM 584 C C . PRO A 1 78 ? 10.609 0.889 9.713 1.00 95.50 78 PRO A C 1
ATOM 586 O O . PRO A 1 78 ? 10.356 0.093 8.817 1.00 95.50 78 PRO A O 1
ATOM 589 N N . GLU A 1 79 ? 11.681 1.689 9.661 1.00 95.00 79 GLU A N 1
ATOM 590 C CA . GLU A 1 79 ? 12.713 1.600 8.602 1.00 95.00 79 GLU A CA 1
ATOM 591 C C . GLU A 1 79 ? 13.222 0.161 8.426 1.00 95.00 79 GLU A C 1
ATOM 593 O O . GLU A 1 79 ? 13.310 -0.340 7.311 1.00 95.00 79 GLU A O 1
ATOM 598 N N . SER A 1 80 ? 13.463 -0.537 9.539 1.00 96.94 80 SER A N 1
ATOM 599 C CA . SER A 1 80 ? 13.952 -1.920 9.566 1.00 96.94 80 SER A CA 1
ATOM 600 C C . SER A 1 80 ? 12.988 -2.950 8.969 1.00 96.94 80 SER A C 1
ATOM 602 O O . SER A 1 80 ? 13.389 -4.084 8.721 1.00 96.94 80 SER A O 1
ATOM 604 N N . HIS A 1 81 ? 11.720 -2.591 8.753 1.00 97.75 81 HIS A N 1
ATOM 605 C CA . HIS A 1 81 ? 10.718 -3.475 8.159 1.00 97.75 81 HIS A CA 1
ATOM 606 C C . HIS A 1 81 ? 10.636 -3.333 6.636 1.00 97.75 81 HIS A C 1
ATOM 608 O O . HIS A 1 81 ? 9.929 -4.109 5.992 1.00 97.75 81 HIS A O 1
ATOM 614 N N . ILE A 1 82 ? 11.340 -2.360 6.060 1.00 97.88 82 ILE A N 1
ATOM 615 C CA . ILE A 1 82 ? 11.274 -2.034 4.640 1.00 97.88 82 ILE A CA 1
ATOM 616 C C . ILE A 1 82 ? 12.471 -2.643 3.913 1.00 97.88 82 ILE A C 1
ATOM 618 O O . ILE A 1 82 ? 13.595 -2.675 4.414 1.00 97.88 82 ILE A O 1
ATOM 622 N N . GLY A 1 83 ? 12.211 -3.156 2.716 1.00 96.81 83 GLY A N 1
ATOM 623 C CA . GLY A 1 83 ? 13.204 -3.731 1.830 1.00 96.81 83 GLY A CA 1
ATOM 624 C C . GLY A 1 83 ? 14.317 -2.740 1.503 1.00 96.81 83 GLY A C 1
ATOM 625 O O . GLY A 1 83 ? 14.086 -1.557 1.249 1.00 96.81 83 GLY A O 1
ATOM 626 N N . ARG A 1 84 ? 15.555 -3.238 1.466 1.00 95.06 84 ARG A N 1
ATOM 627 C CA . ARG A 1 84 ? 16.714 -2.434 1.074 1.00 95.06 84 ARG A CA 1
ATOM 628 C C . ARG A 1 84 ? 16.499 -1.834 -0.318 1.00 95.06 84 ARG A C 1
ATOM 630 O O . ARG A 1 84 ? 16.116 -2.540 -1.245 1.00 95.06 84 ARG A O 1
ATOM 637 N N . GLY A 1 85 ? 16.826 -0.551 -0.470 1.00 93.69 85 GLY A N 1
ATOM 638 C CA . GLY A 1 85 ? 16.684 0.156 -1.745 1.00 93.69 85 GLY A CA 1
ATOM 639 C C . GLY A 1 85 ? 15.288 0.729 -1.990 1.00 93.69 85 GLY A C 1
ATOM 640 O O . GLY A 1 85 ? 15.050 1.246 -3.077 1.00 93.69 85 GLY A O 1
ATOM 641 N N . VAL A 1 86 ? 14.391 0.678 -1.003 1.00 97.06 86 VAL A N 1
ATOM 642 C CA . VAL A 1 86 ? 13.075 1.326 -1.035 1.00 97.06 86 VAL A CA 1
ATOM 643 C C . VAL A 1 86 ? 13.105 2.577 -0.162 1.00 97.06 86 VAL A C 1
ATOM 645 O O . VAL A 1 86 ? 13.609 2.554 0.958 1.00 97.06 86 VAL A O 1
ATOM 648 N N . GLY A 1 87 ? 12.591 3.681 -0.695 1.00 95.12 87 GLY A N 1
ATOM 649 C CA . GLY A 1 87 ? 12.511 4.972 -0.025 1.00 95.12 87 GLY A CA 1
ATOM 650 C C . GLY A 1 87 ? 11.122 5.239 0.534 1.00 95.12 87 GLY A C 1
ATOM 651 O O . GLY A 1 87 ? 10.120 4.896 -0.095 1.00 95.12 87 GLY A O 1
ATOM 652 N N . LYS A 1 88 ? 11.079 5.905 1.692 1.00 96.25 88 LYS A N 1
ATOM 653 C CA . LYS A 1 88 ? 9.872 6.512 2.262 1.00 96.25 88 LYS A CA 1
ATOM 654 C C . LYS A 1 88 ? 9.796 7.979 1.857 1.00 96.25 88 LYS A C 1
ATOM 656 O O . LYS A 1 88 ? 10.682 8.760 2.193 1.00 96.25 88 LYS A O 1
ATOM 661 N N . VAL A 1 89 ? 8.731 8.355 1.156 1.00 96.00 89 VAL A N 1
ATOM 662 C CA . VAL A 1 89 ? 8.471 9.737 0.728 1.00 96.00 89 VAL A CA 1
ATOM 663 C C . VAL A 1 89 ? 7.030 10.139 1.038 1.00 96.00 89 VAL A C 1
ATOM 665 O O . VAL A 1 89 ? 6.183 9.292 1.335 1.00 96.00 89 VAL A O 1
ATOM 668 N N . LYS A 1 90 ? 6.743 11.443 0.991 1.00 96.56 90 LYS A N 1
ATOM 669 C CA . LYS A 1 90 ? 5.370 11.951 1.110 1.00 96.56 90 LYS A CA 1
ATOM 670 C C . LYS A 1 90 ? 4.618 11.778 -0.222 1.00 96.56 90 LYS A C 1
ATOM 672 O O . LYS A 1 90 ? 5.248 11.933 -1.270 1.00 96.56 90 LYS A O 1
ATOM 677 N N . PRO A 1 91 ? 3.305 11.488 -0.198 1.00 97.69 91 PRO A N 1
ATOM 678 C CA . PRO A 1 91 ? 2.467 11.510 -1.397 1.00 97.69 91 PRO A CA 1
ATOM 679 C C . PRO A 1 91 ? 2.482 12.886 -2.091 1.00 97.69 91 PRO A C 1
ATOM 681 O O . PRO A 1 91 ? 2.369 13.914 -1.417 1.00 97.69 91 PRO A O 1
ATOM 684 N N . SER A 1 92 ? 2.602 12.902 -3.423 1.00 97.56 92 SER A N 1
ATOM 685 C CA . SER A 1 92 ? 2.387 14.092 -4.263 1.00 97.56 92 SER A CA 1
ATOM 686 C C . SER A 1 92 ? 0.896 14.425 -4.407 1.00 97.56 92 SER A C 1
ATOM 688 O O . SER A 1 92 ? 0.043 13.660 -3.962 1.00 97.56 92 SER A O 1
ATOM 6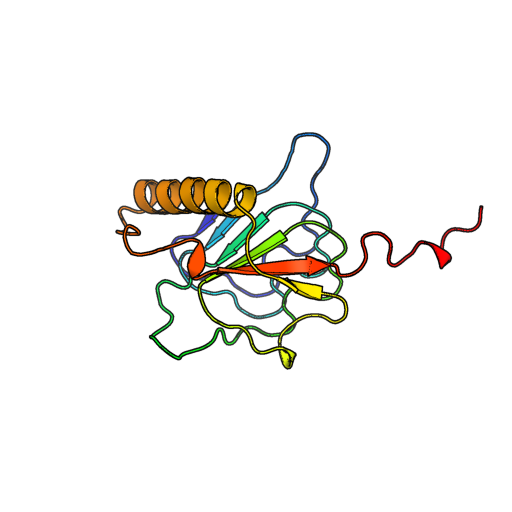90 N N . GLU A 1 93 ? 0.546 15.537 -5.056 1.00 96.88 93 GLU A N 1
ATOM 691 C CA . GLU A 1 93 ? -0.865 15.875 -5.308 1.00 96.88 93 GLU A CA 1
ATOM 692 C C . GLU A 1 93 ? -1.575 14.828 -6.184 1.00 96.88 93 GLU A C 1
ATOM 694 O O . GLU A 1 93 ? -2.719 14.460 -5.912 1.00 96.88 93 GLU A O 1
ATOM 699 N N . GLU A 1 94 ? -0.881 14.259 -7.173 1.00 97.00 94 GLU A N 1
ATOM 700 C CA . GLU A 1 94 ? -1.411 13.169 -8.002 1.00 97.00 94 GLU A CA 1
ATOM 701 C C . GLU A 1 94 ? -1.637 11.897 -7.176 1.00 97.00 94 GLU A C 1
ATOM 703 O O . GLU A 1 94 ? -2.651 11.212 -7.339 1.00 97.00 94 GLU A O 1
ATOM 708 N N . ASP A 1 95 ? -0.718 11.594 -6.253 1.00 98.44 95 ASP A N 1
ATOM 709 C CA . ASP A 1 95 ? -0.878 10.475 -5.328 1.00 98.44 95 ASP A CA 1
ATOM 710 C C . ASP A 1 95 ? -2.092 10.690 -4.411 1.00 98.44 95 ASP A C 1
ATOM 712 O O . ASP A 1 95 ? -2.850 9.752 -4.168 1.00 98.44 95 ASP A O 1
ATOM 716 N N . LYS A 1 96 ? -2.316 11.918 -3.925 1.00 98.50 96 LYS A N 1
ATOM 717 C CA . LYS A 1 96 ? -3.470 12.248 -3.074 1.00 98.50 96 LYS A CA 1
ATOM 718 C C . LYS A 1 96 ? -4.791 12.080 -3.817 1.00 98.50 96 LYS A C 1
ATOM 720 O O . LYS A 1 96 ? -5.723 11.499 -3.264 1.00 98.50 96 LYS A O 1
ATOM 725 N N . ALA A 1 97 ? -4.867 12.526 -5.071 1.00 98.25 97 ALA A N 1
ATOM 726 C CA . ALA A 1 97 ? -6.046 12.314 -5.909 1.00 98.25 97 ALA A CA 1
ATOM 727 C C . ALA A 1 97 ? -6.331 10.814 -6.115 1.00 98.25 97 ALA A C 1
ATOM 729 O O . ALA A 1 97 ? -7.479 10.371 -6.010 1.00 98.25 97 ALA A O 1
ATOM 730 N N . LEU A 1 98 ? -5.281 10.017 -6.342 1.00 98.44 98 LEU A N 1
ATOM 731 C CA . LEU A 1 98 ? -5.379 8.563 -6.461 1.00 98.44 98 LEU A CA 1
ATOM 732 C C . LEU A 1 98 ? -5.851 7.908 -5.153 1.00 98.44 98 LEU A C 1
ATOM 734 O O . LEU A 1 98 ? -6.746 7.061 -5.185 1.00 98.44 98 LEU A O 1
ATOM 738 N N . LEU A 1 99 ? -5.278 8.307 -4.014 1.00 98.75 99 LEU A N 1
ATOM 739 C CA . LEU A 1 99 ? -5.656 7.817 -2.687 1.00 98.75 99 LEU A CA 1
ATOM 740 C C . LEU A 1 99 ? -7.123 8.121 -2.381 1.00 98.75 99 LEU A C 1
ATOM 742 O O . LEU A 1 99 ? -7.848 7.206 -1.998 1.00 98.75 99 LEU A O 1
ATOM 746 N N . ASN A 1 100 ? -7.579 9.354 -2.617 1.00 98.56 100 ASN A N 1
ATOM 747 C CA . ASN A 1 100 ? -8.978 9.743 -2.424 1.00 98.56 100 ASN A CA 1
ATOM 748 C C . ASN A 1 100 ? -9.923 8.879 -3.262 1.00 98.56 100 ASN A C 1
ATOM 750 O O . ASN A 1 100 ? -10.868 8.300 -2.729 1.00 98.56 100 ASN A O 1
ATOM 754 N N . LYS A 1 101 ? -9.628 8.725 -4.561 1.00 98.50 101 LYS A N 1
ATOM 755 C CA . LYS A 1 101 ? -10.428 7.893 -5.468 1.00 98.50 101 LYS A CA 1
ATOM 756 C C . LYS A 1 101 ? -10.575 6.464 -4.943 1.00 98.50 101 LYS A C 1
ATOM 758 O O . LYS A 1 101 ? -11.688 5.952 -4.866 1.00 98.50 101 LYS A O 1
ATOM 763 N N . TYR A 1 102 ? -9.466 5.806 -4.613 1.00 98.81 102 TYR A N 1
ATOM 764 C CA . TYR A 1 102 ? -9.495 4.395 -4.218 1.00 98.81 102 TYR A CA 1
ATOM 765 C C . TYR A 1 102 ? -10.006 4.172 -2.794 1.00 98.81 102 TYR A C 1
ATOM 767 O O . TYR A 1 102 ? -10.606 3.133 -2.528 1.00 98.81 102 TYR A O 1
ATOM 775 N N . THR A 1 103 ? -9.813 5.140 -1.902 1.00 98.69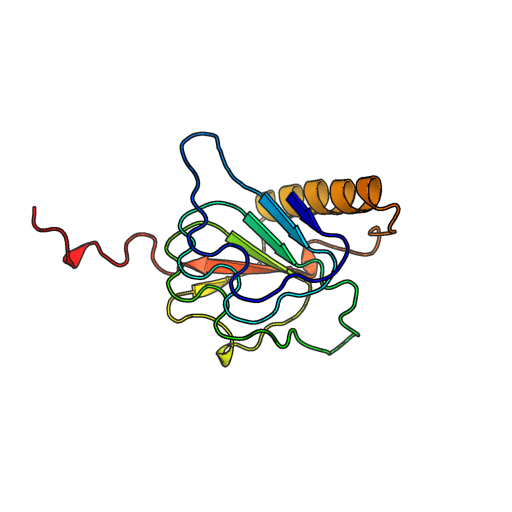 103 THR A N 1
ATOM 776 C CA . THR A 1 103 ? -10.367 5.103 -0.545 1.00 98.69 103 THR A CA 1
ATOM 777 C C . THR A 1 103 ? -11.886 5.235 -0.593 1.00 98.69 103 THR A C 1
ATOM 779 O O . THR A 1 103 ? -12.572 4.402 -0.011 1.00 98.69 103 THR A O 1
ATOM 782 N N . GLN A 1 104 ? -12.418 6.189 -1.367 1.00 98.62 104 GLN A N 1
ATOM 783 C CA . GLN A 1 104 ? -13.865 6.331 -1.552 1.00 98.62 104 GLN A CA 1
ATOM 784 C C . GLN A 1 104 ? -14.477 5.066 -2.164 1.00 98.62 104 GLN A C 1
ATOM 786 O O . GLN A 1 104 ? -15.421 4.517 -1.608 1.00 98.62 104 GLN A O 1
ATOM 791 N N . GLN A 1 105 ? -13.879 4.536 -3.240 1.00 98.75 105 GLN A N 1
ATOM 792 C CA . GLN A 1 105 ? -14.344 3.286 -3.854 1.00 98.75 105 GLN A CA 1
ATOM 793 C C . GLN A 1 105 ? -14.347 2.114 -2.866 1.00 98.75 105 GLN A C 1
ATOM 795 O O . GLN A 1 105 ? -15.268 1.304 -2.880 1.00 98.75 105 GLN A O 1
ATOM 800 N N . TYR A 1 106 ? -13.333 2.012 -2.002 1.00 98.81 106 TYR A N 1
ATOM 801 C CA . TYR A 1 106 ? -13.308 1.005 -0.943 1.00 98.81 106 TYR A CA 1
ATOM 802 C C . TYR A 1 106 ? -14.494 1.170 0.023 1.00 98.81 106 TYR A C 1
ATOM 804 O O . TYR A 1 106 ? -15.154 0.179 0.345 1.00 98.81 106 TYR A O 1
ATOM 812 N N . GLY A 1 107 ? -14.768 2.403 0.463 1.00 98.62 107 GLY A N 1
ATOM 813 C CA . GLY A 1 107 ? -15.885 2.715 1.356 1.00 98.62 107 GLY A CA 1
ATOM 814 C C . GLY A 1 107 ? -17.232 2.345 0.739 1.00 98.62 107 GLY A C 1
ATOM 815 O O . GLY A 1 107 ? -18.018 1.643 1.374 1.00 98.62 107 GLY A O 1
ATOM 816 N N . ASP A 1 108 ? -17.442 2.715 -0.527 1.00 98.62 108 ASP A N 1
ATOM 817 C CA . ASP A 1 108 ? -18.665 2.416 -1.282 1.00 98.62 108 ASP A CA 1
ATOM 818 C C . ASP A 1 108 ? -18.882 0.902 -1.450 1.00 98.62 108 ASP A C 1
ATOM 820 O O . ASP A 1 108 ? -19.995 0.406 -1.282 1.00 98.62 108 ASP A O 1
ATOM 824 N N . ILE A 1 109 ? -17.816 0.149 -1.754 1.00 98.75 109 ILE A N 1
ATOM 825 C CA . ILE A 1 109 ? -17.886 -1.305 -1.975 1.00 98.75 109 ILE A CA 1
ATOM 826 C C . ILE A 1 109 ? -18.250 -2.057 -0.691 1.00 98.75 109 ILE A C 1
ATOM 828 O O . ILE A 1 109 ? -19.008 -3.026 -0.744 1.00 98.75 109 ILE A O 1
ATOM 832 N N . PHE A 1 110 ? -17.686 -1.659 0.453 1.00 98.62 110 PHE A N 1
ATOM 833 C CA . PHE A 1 110 ? -17.842 -2.401 1.708 1.00 98.62 110 PHE A CA 1
ATOM 834 C C . PHE A 1 110 ? -18.829 -1.776 2.697 1.00 98.62 110 PHE A C 1
ATOM 836 O O . PHE A 1 110 ? -19.057 -2.364 3.754 1.00 98.62 110 PHE A O 1
ATOM 843 N N . GLY A 1 111 ? -19.408 -0.616 2.380 1.00 98.31 111 GLY A N 1
ATOM 844 C CA . GLY A 1 111 ? -20.276 0.123 3.297 1.00 98.31 111 GLY A CA 1
ATOM 845 C C . GLY A 1 111 ? -19.545 0.569 4.567 1.00 98.31 111 GLY A C 1
ATOM 846 O O . GLY A 1 111 ? -20.118 0.535 5.653 1.00 98.31 111 GLY A O 1
ATOM 847 N N . ILE A 1 112 ? -18.262 0.921 4.446 1.00 97.75 112 ILE A N 1
ATOM 848 C CA . ILE A 1 112 ? -17.409 1.341 5.566 1.00 97.75 112 ILE A CA 1
ATOM 849 C C . ILE A 1 112 ? -17.178 2.846 5.466 1.00 97.75 112 ILE A C 1
ATOM 851 O O . ILE A 1 112 ? -16.763 3.340 4.419 1.00 97.75 112 ILE A O 1
ATOM 855 N N . ASP A 1 113 ? -17.396 3.566 6.568 1.00 97.12 113 ASP A N 1
ATOM 856 C CA . ASP A 1 113 ? -17.031 4.978 6.647 1.00 97.12 113 ASP A CA 1
ATOM 857 C C . ASP A 1 113 ? -15.506 5.135 6.578 1.00 97.12 113 ASP A C 1
ATOM 859 O O . ASP A 1 113 ? -14.755 4.561 7.369 1.00 97.12 113 ASP A O 1
ATOM 863 N N . VAL A 1 114 ? -15.068 5.916 5.598 1.00 97.62 114 VAL A N 1
ATOM 864 C CA . VAL A 1 114 ? -13.669 6.261 5.335 1.00 97.62 114 VAL A CA 1
ATOM 865 C C . VAL A 1 114 ? -13.469 7.774 5.253 1.00 97.62 114 VAL A C 1
ATOM 867 O O . VAL A 1 114 ? -12.403 8.227 4.847 1.00 97.62 114 VAL A O 1
ATOM 870 N N . SER A 1 115 ? -14.463 8.571 5.657 1.00 96.75 115 SER A N 1
ATOM 871 C CA . SER A 1 115 ? -14.410 10.041 5.612 1.00 96.75 115 SER A CA 1
ATOM 872 C C . SER A 1 115 ? -13.260 10.637 6.433 1.00 96.75 115 SER A C 1
ATOM 874 O O . SER A 1 115 ? -12.774 11.722 6.130 1.00 96.75 115 SER A O 1
ATOM 876 N N . TYR A 1 116 ? -12.783 9.904 7.441 1.00 95.69 116 TYR A N 1
ATOM 877 C CA . TYR A 1 116 ? -11.649 10.273 8.291 1.00 95.69 116 TYR A CA 1
ATOM 878 C C . TYR A 1 116 ? -10.274 9.879 7.720 1.00 95.69 116 TYR A C 1
ATOM 880 O O . TYR A 1 116 ? -9.239 10.151 8.342 1.00 95.69 116 TYR A O 1
ATOM 888 N N . VAL A 1 117 ? -10.238 9.173 6.586 1.00 97.38 117 VAL A N 1
ATOM 889 C CA . VAL A 1 117 ? -8.997 8.718 5.954 1.00 97.38 117 VAL A CA 1
ATOM 890 C C . VAL A 1 117 ? -8.480 9.810 5.030 1.00 97.38 117 VAL A C 1
ATOM 892 O O . VAL A 1 117 ? -8.952 9.985 3.910 1.00 97.38 117 VAL A O 1
ATOM 895 N N . GLU A 1 118 ? -7.463 10.528 5.492 1.00 96.75 118 GLU A N 1
ATOM 896 C CA . GLU A 1 118 ? -6.850 11.601 4.716 1.00 96.75 118 GLU A CA 1
ATOM 897 C C . GLU A 1 118 ? -5.580 11.127 3.995 1.00 96.75 118 GLU A C 1
ATOM 899 O O . GLU A 1 118 ? -4.745 10.448 4.600 1.00 96.75 118 GLU A O 1
ATOM 904 N N . PRO A 1 119 ? -5.330 11.561 2.745 1.00 97.19 119 PRO A N 1
ATOM 905 C CA . PRO A 1 119 ? -4.078 11.270 2.043 1.00 97.19 119 PRO A CA 1
ATOM 906 C C . PRO A 1 119 ? -2.807 11.714 2.782 1.00 97.19 119 PRO A C 1
ATOM 908 O O . PRO A 1 119 ? -1.740 11.136 2.586 1.00 97.19 119 PRO A O 1
ATOM 911 N N . SER A 1 120 ? -2.914 12.731 3.643 1.00 95.94 120 SER A N 1
ATOM 912 C CA . SER A 1 120 ? -1.836 13.231 4.510 1.00 95.94 120 SER A CA 1
ATOM 913 C C . SER A 1 120 ? -1.318 12.175 5.499 1.00 95.94 120 SER A C 1
ATOM 915 O O . SER A 1 120 ? -0.171 12.256 5.935 1.00 95.94 120 SER A O 1
ATOM 917 N N . GLN A 1 121 ? -2.142 11.171 5.821 1.00 96.44 121 GLN A N 1
ATOM 918 C CA . GLN A 1 121 ? -1.841 10.089 6.762 1.00 96.44 121 GLN A CA 1
ATOM 919 C C . GLN A 1 121 ? -1.029 8.952 6.125 1.00 96.44 121 GLN A C 1
ATOM 921 O O . GLN A 1 121 ? -0.669 7.997 6.816 1.00 96.44 121 GLN A O 1
ATOM 926 N N . PHE A 1 122 ? -0.766 9.016 4.816 1.00 98.19 122 PHE A N 1
ATOM 927 C CA . PHE A 1 122 ? -0.060 7.969 4.092 1.00 98.19 122 PHE A CA 1
ATOM 928 C C . PHE A 1 122 ? 1.423 8.283 3.933 1.00 98.19 122 PHE A C 1
ATOM 930 O O . PHE A 1 122 ? 1.821 9.391 3.572 1.00 98.19 122 PHE A O 1
ATOM 937 N N . ILE A 1 123 ? 2.242 7.250 4.100 1.00 97.69 123 ILE A N 1
ATOM 938 C CA . ILE A 1 123 ? 3.593 7.206 3.548 1.00 97.69 123 ILE A CA 1
ATOM 939 C C . ILE A 1 123 ? 3.563 6.513 2.186 1.00 97.69 123 ILE A C 1
ATOM 941 O O . ILE A 1 123 ? 2.791 5.577 1.963 1.00 97.69 123 ILE A O 1
ATOM 945 N N . LYS A 1 124 ? 4.427 6.964 1.277 1.00 98.44 124 LYS A N 1
ATOM 946 C CA . LYS A 1 124 ? 4.625 6.372 -0.045 1.00 98.44 124 LYS A CA 1
ATOM 947 C C . LYS A 1 124 ? 5.960 5.634 -0.084 1.00 98.44 124 LYS A C 1
ATOM 949 O O . LYS A 1 124 ? 6.999 6.213 0.230 1.00 98.44 124 LYS A O 1
ATOM 954 N N . LEU A 1 125 ? 5.919 4.369 -0.488 1.00 98.38 125 LEU A N 1
ATOM 955 C CA . LEU A 1 125 ? 7.078 3.508 -0.704 1.00 98.38 125 LEU A CA 1
ATOM 956 C C . LEU A 1 125 ? 7.343 3.368 -2.201 1.00 98.38 125 LEU A C 1
ATOM 958 O O . LEU A 1 125 ? 6.447 3.008 -2.969 1.00 98.38 125 LEU A O 1
ATOM 962 N N . VAL A 1 126 ? 8.579 3.659 -2.600 1.00 96.94 126 VAL A N 1
ATOM 963 C CA . VAL A 1 126 ? 9.050 3.609 -3.992 1.00 96.94 126 VAL A CA 1
ATOM 964 C C . VAL A 1 126 ? 10.485 3.089 -4.055 1.00 96.94 126 VAL A C 1
ATOM 966 O O . VAL A 1 126 ? 11.239 3.295 -3.103 1.00 96.94 126 VAL A O 1
ATOM 969 N N . PRO A 1 127 ? 10.919 2.452 -5.155 1.00 95.06 127 PRO A N 1
ATOM 970 C CA . PRO A 1 127 ? 12.324 2.100 -5.316 1.00 95.06 127 PRO A CA 1
ATOM 971 C C . PRO A 1 127 ? 13.178 3.376 -5.391 1.00 95.06 127 PRO A C 1
ATOM 973 O O . PRO A 1 127 ? 12.867 4.304 -6.136 1.00 95.06 127 PRO A O 1
ATOM 976 N N . LEU A 1 128 ? 14.290 3.417 -4.653 1.00 89.19 128 LEU A N 1
ATOM 977 C CA . LEU A 1 128 ? 15.255 4.527 -4.685 1.00 89.19 128 LEU A CA 1
ATOM 978 C C . LEU A 1 128 ? 15.984 4.625 -6.029 1.00 89.19 128 LEU A C 1
ATOM 980 O O . LEU A 1 128 ? 16.509 5.677 -6.383 1.00 89.19 128 LEU A O 1
ATOM 984 N N . THR A 1 129 ? 16.037 3.526 -6.780 1.00 75.81 129 THR A N 1
ATOM 985 C CA . THR A 1 129 ? 16.656 3.484 -8.103 1.00 75.81 129 THR A CA 1
ATOM 986 C C . THR A 1 129 ? 15.693 2.860 -9.099 1.00 75.81 129 THR A C 1
ATOM 988 O O . THR A 1 129 ? 15.271 1.723 -8.912 1.00 75.81 129 THR A O 1
ATOM 991 N N . THR A 1 130 ? 15.425 3.546 -10.207 1.00 60.09 130 THR A N 1
ATOM 992 C CA . THR A 1 130 ? 14.632 3.008 -11.327 1.00 60.09 130 THR A CA 1
ATOM 993 C C . THR A 1 130 ? 15.414 2.008 -12.191 1.00 60.09 130 THR A C 1
ATOM 995 O O . THR A 1 130 ? 14.848 1.392 -13.088 1.00 60.09 130 THR A O 1
ATOM 99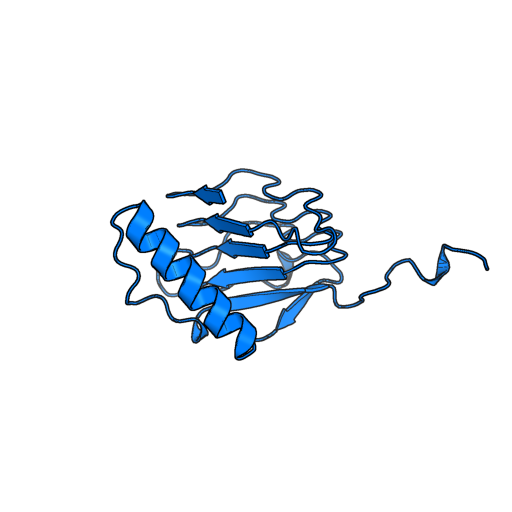8 N N . ARG A 1 131 ? 16.730 1.841 -11.955 1.00 55.31 131 ARG A N 1
ATOM 999 C CA . ARG A 1 131 ? 17.619 0.947 -12.725 1.00 55.31 131 ARG A CA 1
ATOM 1000 C C . ARG A 1 131 ? 18.656 0.198 -11.865 1.00 55.31 131 ARG A C 1
ATOM 1002 O O . ARG A 1 131 ? 19.859 0.393 -12.059 1.00 55.31 131 ARG A O 1
ATOM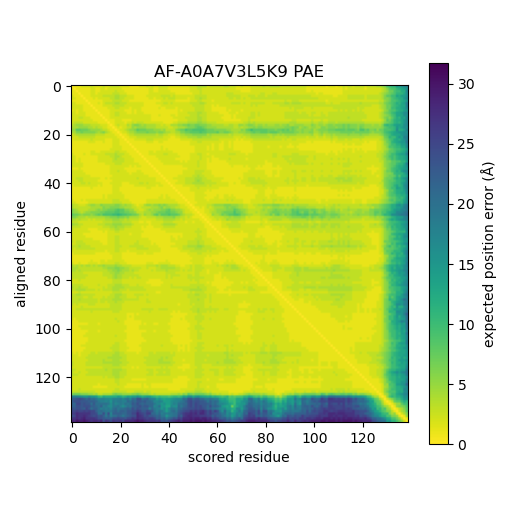 1009 N N . PRO A 1 132 ? 18.240 -0.690 -10.954 1.00 52.50 132 PRO A N 1
ATOM 1010 C CA . PRO A 1 132 ? 19.170 -1.418 -10.084 1.00 52.50 132 PRO A CA 1
ATOM 1011 C C . PRO A 1 132 ? 20.120 -2.355 -10.850 1.00 52.50 132 PRO A C 1
ATOM 1013 O O . PRO A 1 132 ? 21.212 -2.647 -10.374 1.00 52.50 132 PRO A O 1
ATOM 1016 N N . TYR A 1 133 ? 19.758 -2.757 -12.074 1.00 53.88 133 TYR A N 1
ATOM 1017 C CA . TYR A 1 133 ? 20.542 -3.670 -12.912 1.00 53.88 133 TYR A CA 1
ATOM 1018 C C . TYR A 1 133 ? 21.212 -3.012 -14.121 1.00 53.88 133 TYR A C 1
ATOM 1020 O O . TYR A 1 133 ? 21.676 -3.718 -15.012 1.00 53.88 133 TYR A O 1
ATOM 1028 N N . LYS A 1 134 ? 21.328 -1.673 -14.167 1.00 48.53 134 LYS A N 1
ATOM 1029 C CA . LYS A 1 134 ? 21.985 -0.969 -15.293 1.00 48.53 134 LYS A CA 1
ATOM 1030 C C . LYS A 1 134 ? 23.406 -1.488 -15.580 1.00 48.53 134 LYS A C 1
ATOM 1032 O O . LYS A 1 134 ? 23.886 -1.329 -16.689 1.00 48.53 134 LYS A O 1
ATOM 1037 N N . ARG A 1 135 ? 24.071 -2.082 -14.581 1.00 49.78 135 ARG A N 1
ATOM 1038 C CA . ARG A 1 135 ? 25.427 -2.645 -14.685 1.00 49.78 135 ARG A CA 1
ATOM 1039 C C . ARG A 1 135 ? 25.493 -4.136 -15.048 1.00 49.78 135 ARG A C 1
ATOM 1041 O O . ARG A 1 135 ? 26.595 -4.617 -15.266 1.00 49.78 135 ARG A O 1
ATOM 1048 N N . LEU A 1 136 ? 24.374 -4.866 -15.075 1.00 52.06 136 LEU A N 1
ATOM 1049 C CA . LEU A 1 136 ? 24.361 -6.300 -15.421 1.00 52.06 136 LEU A CA 1
ATOM 1050 C C . LEU A 1 136 ? 24.091 -6.559 -16.907 1.00 52.06 136 LEU A C 1
ATOM 1052 O O . LEU A 1 136 ? 24.428 -7.628 -17.403 1.00 52.06 136 LEU A O 1
ATOM 1056 N N . TYR A 1 137 ? 23.511 -5.592 -17.616 1.00 43.47 137 TYR A N 1
ATOM 1057 C CA . TYR A 1 137 ? 23.354 -5.665 -19.063 1.00 43.47 137 TYR A CA 1
ATOM 1058 C C . TYR A 1 137 ? 24.597 -5.054 -19.721 1.00 43.47 137 TYR A C 1
ATOM 1060 O O . TYR A 1 137 ? 24.817 -3.845 -19.624 1.00 43.47 137 TYR A O 1
ATOM 1068 N N . ALA A 1 138 ? 25.429 -5.902 -20.330 1.00 44.03 138 ALA A N 1
ATOM 1069 C CA . ALA A 1 138 ? 26.473 -5.472 -21.254 1.00 44.03 138 ALA A CA 1
ATOM 1070 C C . ALA A 1 138 ? 25.815 -4.899 -22.521 1.00 44.03 138 ALA A C 1
ATOM 1072 O O . ALA A 1 138 ? 24.774 -5.401 -22.950 1.00 44.03 138 ALA A O 1
ATOM 1073 N N . TYR A 1 139 ? 26.389 -3.814 -23.041 1.00 49.81 139 TYR A N 1
ATOM 1074 C CA . TYR A 1 139 ? 25.985 -3.182 -24.299 1.00 49.81 139 TYR A CA 1
ATOM 1075 C C . TYR A 1 139 ? 26.435 -4.025 -25.494 1.00 49.81 139 TYR A C 1
ATOM 1077 O O . TYR A 1 139 ? 27.507 -4.661 -25.367 1.00 49.81 139 TYR A O 1
#

Mean predicted aligned error: 4.22 Å